Protein AF-A0A3D1F3J8-F1 (afdb_monomer)

Mean predicted aligned error: 3.4 Å

Foldseek 3Di:
DDDPVVVVVVVVVDDLVAADEDELAVLCLVDDVRSQLLVVLVVRQSRHAHYEQWAWAADPVSDIDTAQRPPHDDPLLSNVVSCVVSVPPHYYHYDTDHCPPPVPVSVVSNVVNNVVRDD

Nearest PDB structures (foldseek):
  3lmz-assembly1_A-2  TM=9.275E-01  e=4.286E-06  Parabacteroides dist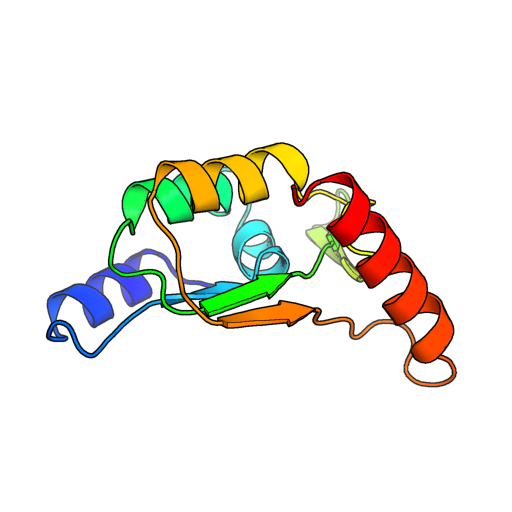asonis ATCC 8503
  3p6l-assembly1_A  TM=9.018E-01  e=7.120E-06  Parabacteroides distasonis ATCC 8503
  2zds-assembly1_E  TM=8.295E-01  e=1.260E-05  Streptomyces coelicolor
  5h6h-assembly2_B  TM=8.013E-01  e=5.664E-04  Thermotoga maritima MSB8
  4q7i-assembly1_A  TM=6.535E-01  e=1.774E-03  Escherichia coli K-12

Sequence (119 aa):
GGSPDVIEHLLALGGPQLGLCIDTAWCMQIGPNQGQPVEWIKKHAGRVYGVHYKDFVFNSDASWKDVIVGTGTLNLPEFVKALDDNGFDGMSVIEYEADVEAPVDSLTKCVQSMRKVGS

Solvent-accessible surface area (backbone atoms only — not comparable to full-atom values): 6771 Å² total; per-residue (Å²): 102,69,54,68,70,60,52,53,51,53,50,73,75,39,59,95,88,52,58,41,67,47,42,40,33,41,30,37,67,59,34,82,92,75,18,41,54,47,57,49,43,66,75,38,50,88,35,53,48,30,36,33,48,31,15,33,41,76,48,97,86,75,48,71,42,68,45,50,37,66,73,39,67,49,60,47,59,60,36,53,50,38,38,59,77,47,67,58,82,52,56,76,42,84,52,85,85,70,48,86,91,61,43,67,65,51,52,51,49,24,54,54,44,50,59,72,61,54,132

Secondary structure (DSSP, 8-state):
---HHHHHHHHHHS-TT--EEEEHHHHHTT-TTT--HHHHHHHTTTTEEEEEE-EEEEPTTS-EEEE-TTSSS--HHHHHHHHHHTT--SEEEE---S-SSSHHHHHHHHHHHHHHH--

Radius of gyration: 14.37 Å; Cα contacts (8 Å, |Δi|>4): 172; chains: 1; bounding box: 36×34×36 Å

pLDDT: mean 93.47, std 7.54, range [48.34, 98.0]

Structure (mmCIF, N/CA/C/O backbone):
data_AF-A0A3D1F3J8-F1
#
_entry.id   AF-A0A3D1F3J8-F1
#
loop_
_atom_site.group_PDB
_atom_site.id
_atom_site.type_symbol
_atom_site.label_atom_id
_atom_site.label_alt_id
_atom_site.label_comp_id
_atom_site.label_asym_id
_atom_site.label_entity_id
_atom_site.label_seq_id
_atom_site.pdbx_PDB_ins_code
_atom_site.Cartn_x
_atom_site.Cartn_y
_atom_site.Cartn_z
_atom_site.occupancy
_atom_site.B_iso_or_equiv
_atom_site.auth_seq_id
_atom_site.auth_comp_id
_atom_site.auth_asym_id
_atom_site.auth_atom_id
_atom_site.pdbx_PDB_model_num
ATOM 1 N N . GLY A 1 1 ? 7.124 -11.189 3.751 1.00 54.91 1 GLY A N 1
ATOM 2 C CA . GLY A 1 1 ? 5.706 -10.823 3.595 1.00 54.91 1 GLY A CA 1
ATOM 3 C C . GLY A 1 1 ? 4.982 -10.853 4.923 1.00 54.91 1 GLY A C 1
ATOM 4 O O . GLY A 1 1 ? 5.438 -11.527 5.842 1.00 54.91 1 GLY A O 1
ATOM 5 N N . GLY A 1 2 ? 3.881 -10.108 5.030 1.00 68.44 2 GLY A N 1
ATOM 6 C CA . GLY A 1 2 ? 3.043 -10.086 6.232 1.00 68.44 2 GLY A CA 1
ATOM 7 C C . GLY A 1 2 ? 2.360 -11.433 6.493 1.00 68.44 2 GLY A C 1
ATOM 8 O O . GLY A 1 2 ? 1.986 -12.138 5.565 1.00 68.44 2 GLY A O 1
ATOM 9 N N . SER A 1 3 ? 2.188 -11.806 7.757 1.00 89.06 3 SER A N 1
ATOM 10 C CA . SER A 1 3 ? 1.345 -12.944 8.134 1.00 89.06 3 SER A CA 1
ATOM 11 C C . SER A 1 3 ? 0.045 -12.393 8.714 1.00 89.06 3 SER A C 1
ATOM 13 O O . SER A 1 3 ? 0.111 -11.773 9.780 1.00 89.06 3 SER A O 1
ATOM 15 N N . PRO A 1 4 ? -1.114 -12.571 8.044 1.00 92.25 4 PRO A N 1
ATOM 16 C CA . PRO A 1 4 ? -2.390 -12.066 8.543 1.00 92.25 4 PRO A CA 1
ATOM 17 C C . PRO A 1 4 ? -2.653 -12.510 9.982 1.00 92.25 4 PRO A C 1
ATOM 19 O O . PRO A 1 4 ? -2.968 -11.679 10.823 1.00 92.25 4 PRO A O 1
ATOM 22 N N . ASP A 1 5 ? -2.408 -13.783 10.297 1.00 94.44 5 ASP A N 1
ATOM 23 C CA . ASP A 1 5 ? -2.657 -14.332 11.633 1.00 94.44 5 ASP A CA 1
ATOM 24 C C . ASP A 1 5 ? -1.786 -13.672 12.711 1.00 94.44 5 ASP A C 1
ATOM 26 O 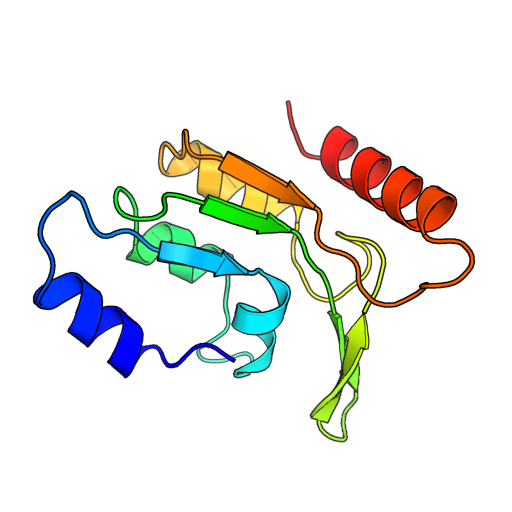O . ASP A 1 5 ? -2.253 -13.406 13.818 1.00 94.44 5 ASP A O 1
ATOM 30 N N . VAL A 1 6 ? -0.525 -13.354 12.391 1.00 95.00 6 VAL A N 1
ATOM 31 C CA . VAL A 1 6 ? 0.370 -12.636 13.314 1.00 95.00 6 VAL A CA 1
ATOM 32 C C . VAL A 1 6 ? -0.092 -11.193 13.501 1.00 95.00 6 VAL A C 1
ATOM 34 O O . VAL A 1 6 ? -0.077 -10.694 14.625 1.00 95.00 6 VAL A O 1
ATOM 37 N N . ILE A 1 7 ? -0.525 -10.528 12.427 1.00 95.12 7 ILE A N 1
ATOM 38 C CA . ILE A 1 7 ? -1.053 -9.160 12.491 1.00 95.12 7 ILE A CA 1
ATOM 39 C C . ILE A 1 7 ? -2.301 -9.119 13.375 1.00 95.12 7 ILE A C 1
ATOM 41 O O . ILE A 1 7 ? -2.353 -8.309 14.300 1.00 95.12 7 ILE A O 1
ATOM 45 N N . GLU A 1 8 ? -3.262 -10.022 13.156 1.00 95.31 8 GLU A N 1
ATOM 46 C CA . GLU A 1 8 ? -4.468 -10.112 13.988 1.00 95.31 8 GLU A CA 1
ATOM 47 C C . GLU A 1 8 ? -4.123 -10.377 15.452 1.00 95.31 8 GLU A C 1
ATOM 49 O O . GLU A 1 8 ? -4.658 -9.727 16.350 1.00 95.31 8 GLU A O 1
ATOM 54 N N . HIS A 1 9 ? -3.195 -11.304 15.705 1.00 96.00 9 HIS A N 1
ATOM 55 C CA . HIS A 1 9 ? -2.775 -11.632 17.060 1.00 96.00 9 HIS A CA 1
ATOM 56 C C . HIS A 1 9 ? -2.174 -10.418 17.781 1.00 96.00 9 HIS A C 1
ATOM 58 O O . HIS A 1 9 ? -2.558 -10.119 18.912 1.00 96.00 9 HIS A O 1
ATOM 64 N N . LEU A 1 10 ? -1.269 -9.686 17.125 1.00 95.56 10 LEU A N 1
ATOM 65 C CA . LEU A 1 10 ? -0.646 -8.496 17.702 1.00 95.56 10 LEU A CA 1
ATOM 66 C C . LEU A 1 10 ? -1.667 -7.376 17.936 1.00 95.56 10 LEU A C 1
ATOM 68 O O . LEU A 1 10 ? -1.681 -6.789 19.017 1.00 95.56 10 LEU A O 1
ATOM 72 N N . LEU A 1 11 ? -2.551 -7.105 16.970 1.00 95.12 11 LEU A N 1
ATOM 73 C CA . LEU A 1 11 ? -3.590 -6.080 17.107 1.00 95.12 11 LEU A CA 1
ATOM 74 C C . LEU A 1 11 ? -4.594 -6.409 18.219 1.00 95.12 11 LEU A C 1
ATOM 76 O O . LEU A 1 11 ? -5.025 -5.495 18.918 1.00 95.12 11 LEU A O 1
ATOM 80 N N . ALA A 1 12 ? -4.924 -7.688 18.422 1.00 95.06 12 ALA A N 1
ATOM 81 C CA . ALA A 1 12 ? -5.799 -8.134 19.505 1.00 95.06 12 ALA A CA 1
ATOM 82 C C . ALA A 1 12 ? -5.150 -8.002 20.895 1.00 95.06 12 ALA A C 1
ATOM 84 O O . ALA A 1 12 ? -5.845 -7.741 21.876 1.00 95.06 12 ALA A O 1
ATOM 85 N N . LEU A 1 13 ? -3.826 -8.171 20.990 1.00 95.38 13 LEU A N 1
ATOM 86 C CA . LEU A 1 13 ? -3.076 -7.977 22.235 1.00 95.38 13 LEU A CA 1
ATOM 87 C C . LEU A 1 13 ? -2.835 -6.494 22.561 1.00 95.38 13 LEU A C 1
ATOM 89 O O . LEU A 1 13 ? -2.684 -6.136 23.730 1.00 95.38 13 LEU A O 1
ATOM 93 N N . GLY A 1 14 ? -2.753 -5.637 21.543 1.00 92.62 14 GLY A N 1
ATOM 94 C CA . GLY A 1 14 ? -2.385 -4.231 21.686 1.00 92.62 14 GLY A CA 1
ATOM 95 C C . GLY A 1 14 ? -3.564 -3.265 21.819 1.00 92.62 14 GLY A C 1
ATOM 96 O O . GLY A 1 14 ? -4.568 -3.347 21.111 1.00 92.62 14 GLY A O 1
ATOM 97 N N . GLY A 1 15 ? -3.397 -2.252 22.671 1.00 94.06 15 GLY A N 1
ATOM 98 C CA . GLY A 1 15 ? -4.327 -1.125 22.775 1.00 94.06 15 GLY A CA 1
ATOM 99 C C . GLY A 1 15 ? -4.310 -0.194 21.550 1.00 94.06 15 GLY A C 1
ATOM 100 O O . GLY A 1 15 ? -3.583 -0.443 20.587 1.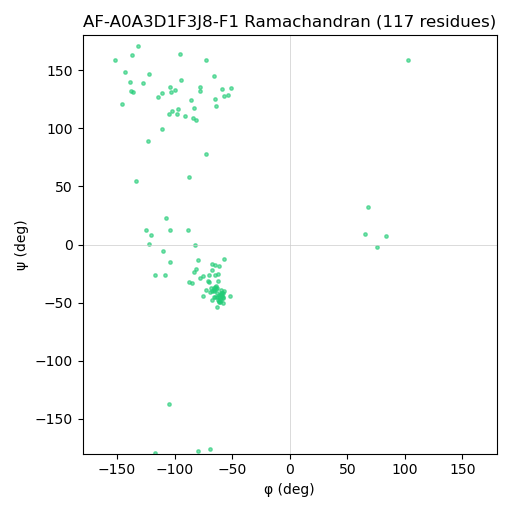00 94.06 15 GLY A O 1
ATOM 101 N N . PRO A 1 16 ? -5.069 0.918 21.581 1.00 93.38 16 PRO A N 1
ATOM 102 C CA . PRO A 1 16 ? -5.151 1.884 20.481 1.00 93.38 16 PRO A CA 1
ATOM 103 C C . PRO A 1 16 ? -3.812 2.499 20.055 1.00 93.38 16 PRO A C 1
ATOM 105 O O . PRO A 1 16 ? -3.741 3.132 19.018 1.00 93.38 16 PRO A O 1
ATOM 108 N N . GLN A 1 17 ? -2.731 2.349 20.816 1.00 94.50 17 GLN A N 1
ATOM 109 C CA . GLN A 1 17 ? -1.409 2.850 20.429 1.00 94.50 17 GLN A CA 1
ATOM 110 C C . GLN A 1 17 ? -0.692 1.933 19.424 1.00 94.50 17 GLN A C 1
ATOM 112 O O . GLN A 1 17 ? 0.300 2.344 18.828 1.00 94.50 17 GLN A O 1
ATOM 117 N N . LEU A 1 18 ? -1.175 0.701 19.227 1.00 95.94 18 LEU A N 1
ATOM 118 C CA . LEU A 1 18 ? -0.591 -0.259 18.294 1.00 95.94 18 LEU A CA 1
ATOM 119 C C . LEU A 1 18 ? -1.359 -0.259 16.968 1.00 95.94 18 LEU A C 1
ATOM 121 O O . LEU A 1 18 ? -2.495 -0.720 16.914 1.00 95.94 18 LEU A O 1
ATOM 125 N N . GLY A 1 19 ? -0.736 0.200 15.890 1.00 95.50 19 GLY A N 1
ATOM 126 C CA . GLY A 1 19 ? -1.327 0.170 14.552 1.00 95.50 19 GLY A CA 1
ATOM 127 C C . GLY A 1 19 ? -0.553 -0.695 13.571 1.00 95.50 19 GLY A C 1
ATOM 128 O O . GLY A 1 19 ? 0.476 -1.288 13.895 1.00 95.50 19 GLY A O 1
ATOM 129 N N . LEU A 1 20 ? -1.063 -0.730 12.348 1.00 96.25 20 LEU A N 1
ATOM 130 C CA . LEU A 1 20 ? -0.467 -1.379 11.198 1.00 96.25 20 LEU A CA 1
ATOM 131 C C . LEU A 1 20 ? 0.177 -0.322 10.295 1.00 96.25 20 LEU A C 1
ATOM 133 O O . LEU A 1 20 ? -0.456 0.678 9.950 1.00 96.25 20 LEU A O 1
ATOM 137 N N . CYS A 1 21 ? 1.426 -0.564 9.899 1.00 97.50 21 CYS A N 1
ATOM 138 C CA . CYS A 1 21 ? 2.010 0.077 8.728 1.00 97.50 21 CYS A CA 1
ATOM 139 C C . CYS A 1 21 ? 1.866 -0.889 7.553 1.00 97.50 21 CYS A C 1
ATOM 141 O O . CYS A 1 21 ? 2.404 -1.998 7.607 1.00 97.50 21 CYS A O 1
ATOM 143 N N . ILE A 1 22 ? 1.104 -0.508 6.530 1.00 97.56 22 ILE A N 1
ATOM 144 C CA . ILE A 1 22 ? 0.909 -1.360 5.355 1.00 97.56 22 ILE A CA 1
ATOM 145 C C . ILE A 1 22 ? 1.972 -1.016 4.325 1.00 97.56 22 ILE A C 1
ATOM 147 O O . ILE A 1 22 ? 1.920 0.037 3.695 1.00 97.56 22 ILE A O 1
ATOM 151 N N . ASP A 1 23 ? 2.900 -1.943 4.118 1.00 97.75 23 ASP A N 1
ATOM 152 C CA . ASP A 1 23 ? 3.695 -1.973 2.899 1.00 97.75 23 ASP A CA 1
ATOM 153 C C . ASP A 1 23 ? 2.903 -2.685 1.802 1.00 97.75 23 ASP A C 1
ATOM 155 O O . ASP A 1 23 ? 2.546 -3.863 1.911 1.00 97.75 23 ASP A O 1
ATOM 159 N N . THR A 1 24 ? 2.602 -1.935 0.749 1.00 97.69 24 THR A N 1
ATOM 160 C CA . THR A 1 24 ? 1.748 -2.379 -0.355 1.00 97.69 24 THR A CA 1
ATOM 161 C C . THR A 1 24 ? 2.349 -3.549 -1.138 1.00 97.69 24 THR A C 1
ATOM 163 O O . THR A 1 24 ? 1.623 -4.489 -1.470 1.00 97.69 24 THR A O 1
ATOM 166 N N . ALA A 1 25 ? 3.662 -3.569 -1.363 1.00 97.06 25 ALA A N 1
ATOM 167 C CA . ALA A 1 25 ? 4.327 -4.643 -2.091 1.00 97.06 25 ALA A CA 1
ATOM 168 C C . ALA A 1 25 ? 4.466 -5.911 -1.240 1.00 97.06 25 ALA A C 1
ATOM 170 O O . ALA A 1 25 ? 4.148 -7.008 -1.707 1.00 97.06 25 ALA A O 1
ATOM 171 N N . TRP A 1 26 ? 4.862 -5.781 0.031 1.00 96.81 26 TRP A N 1
ATOM 172 C CA . TRP A 1 26 ? 4.969 -6.930 0.940 1.00 96.81 26 TRP A CA 1
ATOM 173 C C . TRP A 1 26 ? 3.616 -7.512 1.342 1.00 96.81 26 TRP A C 1
ATOM 175 O O . TRP A 1 26 ? 3.544 -8.705 1.655 1.00 96.81 26 TRP A O 1
ATOM 185 N N . CYS A 1 27 ? 2.558 -6.698 1.324 1.00 97.06 27 CYS A N 1
ATOM 186 C CA . CYS A 1 27 ? 1.186 -7.179 1.394 1.00 97.06 27 CYS A CA 1
ATOM 187 C C . CYS A 1 27 ? 0.877 -8.044 0.167 1.00 97.06 27 CYS A C 1
ATOM 189 O O . CYS A 1 27 ? 0.535 -9.203 0.339 1.00 97.06 27 CYS A O 1
ATOM 191 N N . MET A 1 28 ? 1.093 -7.568 -1.063 1.00 96.69 28 MET A N 1
ATOM 192 C CA . MET A 1 28 ? 0.831 -8.375 -2.270 1.00 96.69 28 MET A CA 1
ATOM 193 C C . MET A 1 28 ? 1.689 -9.647 -2.367 1.00 96.69 28 MET A C 1
ATOM 195 O O . MET A 1 28 ? 1.229 -10.673 -2.870 1.00 96.69 28 MET A O 1
ATOM 199 N N . GLN A 1 29 ? 2.915 -9.616 -1.837 1.00 96.00 29 GLN A N 1
ATOM 200 C CA . GLN A 1 29 ? 3.879 -10.722 -1.901 1.00 96.00 29 GLN A CA 1
ATOM 201 C C . GLN A 1 29 ? 3.401 -12.011 -1.213 1.00 96.00 29 GLN A C 1
ATOM 203 O O . GLN A 1 29 ? 3.930 -13.083 -1.503 1.00 96.00 29 GLN A O 1
ATOM 208 N N . ILE A 1 30 ? 2.400 -11.944 -0.329 1.00 94.56 30 ILE A N 1
ATOM 209 C CA . ILE A 1 30 ? 1.858 -13.134 0.355 1.00 94.56 30 ILE A CA 1
ATOM 210 C C . ILE A 1 30 ? 0.841 -13.891 -0.519 1.00 94.56 30 ILE A C 1
ATOM 212 O O . ILE A 1 30 ? 0.310 -14.922 -0.110 1.00 94.56 30 ILE A O 1
ATOM 216 N N . GLY A 1 31 ? 0.582 -13.390 -1.730 1.00 93.81 31 GLY A N 1
ATOM 217 C CA . GLY A 1 31 ? -0.263 -14.014 -2.738 1.00 93.81 31 GLY A CA 1
ATOM 218 C C . GLY A 1 31 ? -1.656 -13.385 -2.837 1.00 93.81 31 GLY A C 1
ATOM 219 O O . GLY A 1 31 ? -2.147 -12.778 -1.887 1.00 93.81 31 GLY A O 1
ATOM 220 N N . PRO A 1 32 ? -2.347 -13.566 -3.975 1.00 92.19 32 PRO A N 1
ATOM 221 C CA . PRO A 1 32 ? -3.540 -12.792 -4.334 1.00 92.19 32 PRO A CA 1
ATOM 222 C C . PRO A 1 32 ? -4.757 -13.056 -3.438 1.00 92.19 32 PRO A C 1
ATOM 224 O O . PRO A 1 32 ? -5.651 -12.222 -3.353 1.00 92.19 32 PRO A O 1
ATOM 227 N N . ASN A 1 33 ? -4.803 -14.199 -2.749 1.00 93.06 33 ASN A N 1
ATOM 228 C CA . ASN A 1 33 ? -5.942 -14.549 -1.898 1.00 93.06 33 ASN A CA 1
ATOM 229 C C . ASN A 1 33 ? -5.983 -13.712 -0.615 1.00 93.06 33 ASN A C 1
ATOM 231 O O . ASN A 1 33 ? -7.058 -13.326 -0.168 1.00 93.06 33 ASN A O 1
ATOM 235 N N . GLN A 1 34 ? -4.819 -13.441 -0.019 1.00 94.50 34 GLN A N 1
ATOM 236 C CA . GLN A 1 34 ? -4.714 -12.761 1.275 1.00 94.50 34 GLN A CA 1
ATOM 237 C C . GLN A 1 34 ? -3.989 -11.418 1.181 1.00 94.50 34 GLN A C 1
ATOM 239 O O . GLN A 1 34 ? -4.239 -10.543 2.000 1.00 94.50 34 GLN A O 1
ATOM 244 N N . GLY A 1 35 ? -3.115 -11.237 0.195 1.00 95.38 35 GLY A N 1
ATOM 245 C CA . GLY A 1 35 ? -2.290 -10.055 -0.024 1.00 95.38 35 GLY A CA 1
ATOM 246 C C . GLY A 1 35 ? -2.982 -8.988 -0.856 1.00 95.38 35 GLY A C 1
ATOM 247 O O . GLY A 1 35 ? -2.507 -8.639 -1.931 1.00 95.38 35 GLY A O 1
ATOM 248 N N . GLN A 1 36 ? -4.134 -8.504 -0.396 1.00 97.06 36 GLN A N 1
ATOM 249 C CA . GLN A 1 36 ? -4.912 -7.479 -1.093 1.00 97.06 36 GLN A CA 1
ATOM 250 C C . GLN A 1 36 ? -4.870 -6.173 -0.287 1.00 97.06 36 GLN A C 1
ATOM 252 O O . GLN A 1 36 ? -5.637 -6.039 0.669 1.00 97.06 36 GLN A O 1
ATOM 257 N N . PRO A 1 37 ? -4.008 -5.197 -0.647 1.00 97.31 37 PRO A N 1
ATOM 258 C CA . PRO A 1 37 ? -3.814 -3.987 0.154 1.00 97.31 37 PRO A CA 1
ATOM 259 C C . PRO A 1 37 ? -5.106 -3.198 0.393 1.00 97.31 37 PRO A C 1
ATOM 261 O O . PRO A 1 37 ? -5.346 -2.737 1.504 1.00 97.31 37 PRO A O 1
ATOM 264 N N . VAL A 1 38 ? -5.971 -3.097 -0.621 1.00 97.94 38 VAL A N 1
ATOM 265 C CA . VAL A 1 38 ? -7.285 -2.433 -0.528 1.00 97.94 38 VAL A CA 1
ATOM 26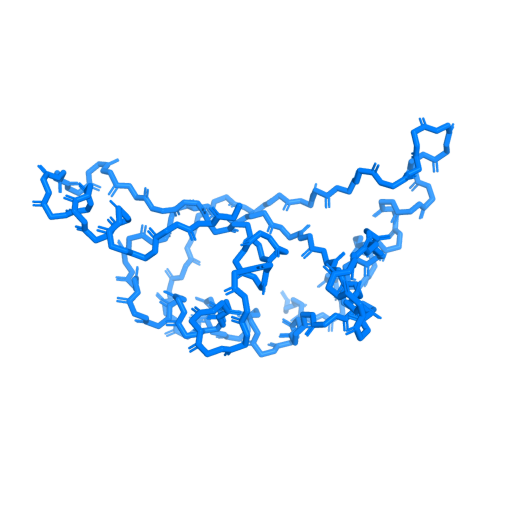6 C C . VAL A 1 38 ? -8.157 -3.072 0.557 1.00 97.94 38 VAL A C 1
ATOM 268 O O . VAL A 1 38 ? -8.755 -2.373 1.374 1.00 97.94 38 VAL A O 1
ATOM 271 N N . GLU A 1 39 ? -8.202 -4.402 0.603 1.00 97.81 39 GLU A N 1
ATOM 272 C CA . GLU A 1 39 ? -8.989 -5.129 1.600 1.00 97.81 39 GLU A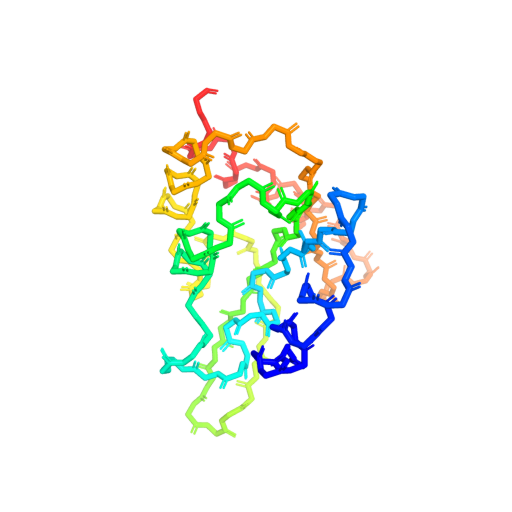 CA 1
ATOM 273 C C . GLU A 1 39 ? -8.378 -5.016 2.998 1.00 97.81 39 GLU A C 1
ATOM 275 O O . GLU A 1 39 ? -9.110 -4.960 3.982 1.00 97.81 39 GLU A O 1
ATOM 280 N N . TRP A 1 40 ? -7.052 -4.901 3.104 1.00 97.38 40 TRP A N 1
ATOM 281 C CA . TRP A 1 40 ? -6.385 -4.656 4.384 1.00 97.38 40 TRP A CA 1
ATOM 282 C C . TRP A 1 40 ? -6.735 -3.282 4.955 1.00 97.38 40 TRP A C 1
ATOM 284 O O . TRP A 1 40 ? -6.988 -3.187 6.154 1.00 97.38 40 TRP A O 1
ATOM 294 N N . ILE A 1 41 ? -6.826 -2.242 4.118 1.00 97.94 41 ILE A N 1
ATOM 295 C CA . ILE A 1 41 ? -7.303 -0.921 4.556 1.00 97.94 41 ILE A CA 1
ATOM 296 C C . ILE A 1 41 ? -8.706 -1.012 5.139 1.00 97.94 41 ILE A C 1
ATOM 298 O O . ILE A 1 41 ? -8.934 -0.556 6.257 1.00 97.94 41 ILE A O 1
ATOM 302 N N . LYS A 1 42 ? -9.630 -1.651 4.417 1.00 97.56 42 LYS A N 1
ATOM 303 C CA . LYS A 1 42 ? -11.021 -1.801 4.863 1.00 97.56 42 LYS A CA 1
ATOM 304 C C . LYS A 1 42 ? -11.112 -2.619 6.154 1.00 97.56 42 LYS A C 1
ATOM 306 O O . LYS A 1 42 ? -11.814 -2.237 7.085 1.00 97.56 42 LYS A O 1
ATOM 311 N N . LYS A 1 43 ? -10.387 -3.739 6.226 1.00 96.94 43 LYS A N 1
ATOM 312 C CA . LYS A 1 43 ? -10.402 -4.652 7.377 1.00 96.94 43 LYS A CA 1
ATOM 313 C C . LYS A 1 43 ? -9.829 -4.011 8.641 1.00 96.94 43 LYS A C 1
ATOM 315 O O . LYS A 1 43 ? -10.331 -4.263 9.733 1.00 96.94 43 LYS A O 1
ATOM 320 N N . HIS A 1 44 ? -8.785 -3.199 8.495 1.00 96.62 44 HIS A N 1
ATOM 321 C CA . HIS A 1 44 ? -8.054 -2.589 9.604 1.00 96.62 44 HIS A CA 1
ATOM 322 C C . HIS A 1 44 ? -8.327 -1.087 9.749 1.00 96.62 44 HIS A C 1
ATOM 324 O O . HIS A 1 44 ? -7.510 -0.370 10.334 1.00 96.62 44 HIS A O 1
ATOM 330 N N . ALA A 1 45 ? -9.460 -0.600 9.234 1.00 96.31 45 ALA A N 1
ATOM 331 C CA . ALA A 1 45 ? -9.854 0.802 9.328 1.00 96.31 45 ALA A CA 1
ATOM 332 C C . ALA A 1 45 ? -9.771 1.311 10.781 1.00 96.31 45 ALA A C 1
ATOM 334 O O . ALA A 1 45 ? -10.160 0.627 11.729 1.00 96.31 45 ALA A O 1
ATOM 335 N N . GLY A 1 46 ? -9.193 2.501 10.966 1.00 95.25 46 GLY A N 1
ATOM 336 C CA . GLY A 1 46 ? -8.905 3.070 12.289 1.00 95.25 46 GLY A CA 1
ATOM 337 C C . GLY A 1 46 ? -7.694 2.471 13.023 1.00 95.25 46 GLY A C 1
ATOM 338 O O . GLY A 1 46 ? -7.359 2.936 14.109 1.00 95.25 46 GLY A O 1
ATOM 339 N N . ARG A 1 47 ? -7.015 1.461 12.458 1.00 96.88 47 ARG A N 1
ATOM 340 C CA . ARG A 1 47 ? -5.751 0.898 12.976 1.00 96.88 47 ARG A CA 1
ATOM 341 C C . ARG A 1 47 ? -4.605 0.947 11.967 1.00 96.88 47 ARG A C 1
ATOM 343 O O . ARG A 1 47 ? -3.509 0.515 12.306 1.00 96.88 47 ARG A O 1
ATOM 350 N N . VAL A 1 48 ? -4.809 1.476 10.762 1.00 97.69 48 VAL A N 1
ATOM 351 C CA . VAL A 1 48 ? -3.725 1.739 9.800 1.00 97.69 48 VAL A CA 1
ATOM 352 C C . VAL A 1 48 ? -3.096 3.092 10.126 1.00 97.69 48 VAL A C 1
ATOM 354 O O . VAL A 1 48 ? -3.732 4.122 9.935 1.00 97.69 48 VAL A O 1
ATOM 357 N N . TYR A 1 49 ? -1.867 3.099 10.646 1.00 97.50 49 TYR A N 1
ATOM 358 C CA . TYR A 1 49 ? -1.174 4.327 11.092 1.00 97.50 49 TYR A CA 1
ATOM 359 C C . TYR A 1 49 ? -0.093 4.792 10.124 1.00 97.50 49 TYR A C 1
ATOM 361 O O . TYR A 1 49 ? 0.364 5.933 10.197 1.00 97.50 49 TYR A O 1
ATOM 369 N N . GLY A 1 50 ? 0.309 3.918 9.206 1.00 97.88 50 GLY A N 1
ATOM 370 C CA . GLY A 1 50 ? 1.277 4.252 8.181 1.00 97.88 50 GLY A CA 1
ATOM 371 C C . GLY A 1 50 ? 1.081 3.435 6.919 1.00 97.88 50 GLY A C 1
ATOM 372 O O . GLY A 1 50 ? 0.477 2.359 6.932 1.00 97.88 50 GLY A O 1
ATOM 373 N N . VAL A 1 51 ? 1.615 3.963 5.828 1.00 98.00 51 VAL A N 1
ATOM 374 C CA . VAL A 1 51 ? 1.645 3.293 4.533 1.00 98.00 51 VAL A CA 1
ATOM 375 C C . VAL A 1 51 ? 3.023 3.466 3.920 1.00 98.00 51 VAL A C 1
ATOM 377 O O . VAL A 1 51 ? 3.532 4.585 3.827 1.00 98.00 51 VAL A O 1
ATOM 380 N N . HIS A 1 52 ? 3.593 2.361 3.452 1.00 98.00 52 HIS A N 1
ATOM 381 C CA . HIS A 1 52 ? 4.705 2.370 2.514 1.00 98.00 52 HIS A CA 1
ATOM 382 C C . HIS A 1 52 ? 4.165 2.048 1.114 1.00 98.00 52 HIS A C 1
ATOM 384 O O . HIS A 1 52 ? 3.640 0.961 0.838 1.00 98.00 52 HIS A O 1
ATOM 390 N N . TYR A 1 53 ? 4.265 3.033 0.227 1.00 97.56 53 TYR A N 1
ATOM 391 C CA . TYR A 1 53 ? 3.962 2.899 -1.188 1.00 97.56 53 TYR A CA 1
ATOM 392 C C . TYR A 1 53 ? 5.160 2.283 -1.894 1.00 97.56 53 TYR A C 1
ATOM 394 O O . TYR A 1 53 ? 6.175 2.949 -2.105 1.00 97.56 53 TYR A O 1
ATOM 402 N N . LYS A 1 54 ? 5.002 1.018 -2.265 1.00 97.19 54 LYS A N 1
ATOM 403 C CA . LYS A 1 54 ? 5.970 0.191 -2.970 1.00 97.19 54 LYS A CA 1
ATOM 404 C C . LYS A 1 54 ? 5.205 -0.693 -3.940 1.00 97.19 54 LYS A C 1
ATOM 406 O O . LYS A 1 54 ? 4.063 -1.065 -3.682 1.00 97.19 54 LYS A O 1
ATOM 411 N N . ASP A 1 55 ? 5.801 -1.027 -5.073 1.00 97.81 55 ASP A N 1
ATOM 412 C CA . ASP A 1 55 ? 5.091 -1.782 -6.098 1.00 97.81 55 ASP A CA 1
ATOM 413 C C . ASP A 1 55 ? 5.983 -2.849 -6.718 1.00 97.81 55 ASP A C 1
ATOM 415 O O . ASP A 1 55 ? 7.170 -2.625 -6.965 1.00 97.81 55 ASP A O 1
ATOM 419 N N . PHE A 1 56 ? 5.383 -4.012 -6.961 1.00 97.31 56 PHE A N 1
ATOM 420 C CA . PHE A 1 56 ? 6.026 -5.179 -7.545 1.00 97.31 56 PHE A CA 1
ATOM 421 C C . PHE A 1 56 ? 5.308 -5.602 -8.819 1.00 97.31 56 PHE A C 1
ATOM 423 O O . PHE A 1 56 ? 4.082 -5.547 -8.919 1.00 97.31 56 PHE A O 1
ATOM 430 N N . VAL A 1 57 ? 6.077 -6.127 -9.768 1.00 97.06 57 VAL A N 1
ATOM 431 C CA . VAL A 1 57 ? 5.566 -7.063 -10.775 1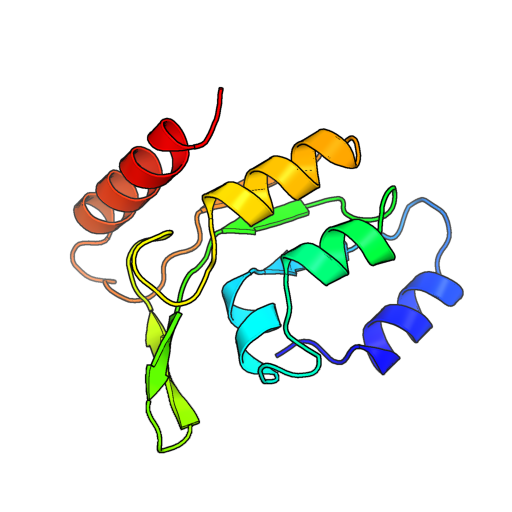.00 97.06 57 VA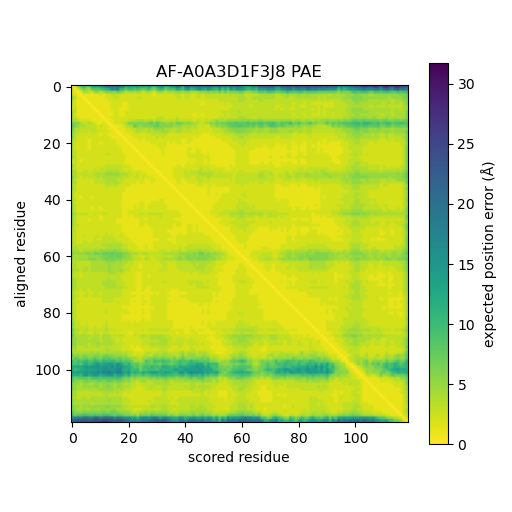L A CA 1
ATOM 432 C C . VAL A 1 57 ? 5.947 -8.472 -10.338 1.00 97.06 57 VAL A C 1
ATOM 434 O O . VAL A 1 57 ? 7.101 -8.704 -9.976 1.00 97.06 57 VAL A O 1
ATOM 437 N N . PHE A 1 58 ? 4.991 -9.399 -10.380 1.00 96.12 58 PHE A N 1
ATOM 438 C CA . PHE A 1 58 ? 5.197 -10.812 -10.058 1.00 96.12 58 PHE A CA 1
ATOM 439 C C . PHE A 1 58 ? 5.255 -11.655 -11.334 1.00 96.12 58 PHE A C 1
ATOM 441 O O . PHE A 1 58 ? 4.429 -11.492 -12.233 1.00 96.12 58 PHE A O 1
ATOM 448 N N . ASN A 1 59 ? 6.211 -12.577 -11.400 1.00 94.94 59 ASN A N 1
ATOM 449 C CA . ASN A 1 59 ? 6.346 -13.538 -12.490 1.00 94.94 59 ASN A CA 1
ATOM 450 C C . ASN A 1 59 ? 5.670 -14.870 -12.131 1.00 94.94 59 ASN A C 1
ATOM 452 O O . ASN A 1 59 ? 5.398 -15.171 -10.968 1.00 94.94 59 ASN A O 1
ATOM 456 N N . SER A 1 60 ? 5.431 -15.716 -13.136 1.00 92.81 60 SER A N 1
ATOM 457 C CA . SER A 1 60 ? 4.787 -17.024 -12.948 1.00 92.81 60 SER A CA 1
ATOM 458 C C . SER A 1 60 ? 5.602 -18.014 -12.108 1.00 92.81 60 SER A C 1
ATOM 460 O O . SER A 1 60 ? 5.052 -18.999 -11.628 1.00 92.81 60 SER A O 1
ATOM 462 N N . ASP A 1 61 ? 6.904 -17.776 -11.941 1.00 94.06 61 ASP A N 1
ATOM 463 C CA . ASP A 1 61 ? 7.811 -18.570 -11.103 1.00 94.06 61 ASP A CA 1
ATOM 464 C C . ASP A 1 61 ? 7.869 -18.084 -9.642 1.00 94.06 61 ASP A C 1
ATOM 466 O O . ASP A 1 61 ? 8.747 -18.497 -8.887 1.00 94.06 61 ASP A O 1
ATOM 470 N N . ALA A 1 62 ? 6.936 -17.212 -9.248 1.00 87.69 62 ALA A N 1
ATOM 471 C CA . ALA A 1 62 ? 6.860 -16.562 -7.941 1.00 87.69 62 ALA A CA 1
ATOM 472 C C . ALA A 1 62 ? 8.019 -15.601 -7.615 1.00 87.69 62 ALA A C 1
ATOM 474 O O . ALA A 1 62 ? 8.093 -15.104 -6.490 1.00 87.69 62 ALA A O 1
ATOM 475 N N . SER A 1 63 ? 8.891 -15.282 -8.578 1.00 94.81 63 SER A N 1
ATOM 476 C CA . SER A 1 63 ? 9.814 -14.154 -8.440 1.00 94.81 63 SER A CA 1
ATOM 477 C C . SER A 1 63 ? 9.078 -12.819 -8.578 1.00 94.81 63 SER A C 1
ATOM 479 O O . SER A 1 63 ? 7.990 -12.734 -9.157 1.00 94.81 63 SER A O 1
ATOM 481 N N . TRP A 1 64 ? 9.676 -11.755 -8.048 1.00 95.81 64 TRP A N 1
ATOM 482 C CA . TRP A 1 64 ? 9.152 -10.398 -8.157 1.00 95.81 64 TRP A CA 1
ATOM 483 C C . TRP A 1 64 ? 10.261 -9.399 -8.460 1.00 95.81 64 TRP A C 1
ATOM 485 O O . TRP A 1 64 ? 11.448 -9.683 -8.285 1.00 95.81 64 TRP A O 1
ATOM 495 N N . LYS A 1 65 ? 9.854 -8.217 -8.918 1.00 95.69 65 LYS A N 1
ATOM 496 C CA . LYS A 1 65 ? 10.745 -7.087 -9.166 1.00 95.69 65 LYS A CA 1
ATOM 497 C C . LYS A 1 65 ? 10.116 -5.790 -8.672 1.00 95.69 65 LYS A C 1
ATOM 499 O O . LYS A 1 65 ? 8.978 -5.497 -9.038 1.00 95.69 65 LYS A O 1
ATOM 504 N N . ASP A 1 66 ? 10.891 -5.003 -7.931 1.00 95.06 66 ASP A N 1
ATOM 505 C CA . ASP A 1 66 ? 10.610 -3.604 -7.611 1.00 95.06 66 ASP A CA 1
ATOM 506 C C . ASP A 1 66 ? 10.429 -2.764 -8.876 1.00 95.06 66 ASP A C 1
ATOM 508 O O . ASP A 1 66 ? 11.269 -2.755 -9.786 1.00 95.06 66 ASP A O 1
ATOM 512 N N . VAL A 1 67 ? 9.319 -2.038 -8.929 1.00 95.75 67 VAL A N 1
ATOM 513 C CA . VAL A 1 67 ? 9.001 -1.120 -10.020 1.00 95.75 67 VAL A CA 1
ATOM 514 C C . VAL A 1 67 ? 8.551 0.228 -9.476 1.00 95.75 67 VAL A C 1
ATOM 516 O O . VAL A 1 67 ? 8.343 0.419 -8.280 1.00 95.75 67 VAL A O 1
ATOM 519 N N . ILE A 1 68 ? 8.423 1.197 -10.379 1.00 96.19 68 ILE A N 1
ATOM 520 C CA . ILE A 1 68 ? 7.854 2.498 -10.046 1.00 96.19 68 ILE A CA 1
ATOM 521 C C . ILE A 1 68 ? 6.436 2.295 -9.510 1.00 96.19 68 ILE A C 1
ATOM 523 O O . ILE A 1 68 ? 5.637 1.584 -10.125 1.00 96.19 68 ILE A O 1
ATOM 527 N N . VAL A 1 69 ? 6.111 2.964 -8.405 1.00 97.00 69 VAL A N 1
ATOM 528 C CA . VAL A 1 69 ? 4.786 2.883 -7.783 1.00 97.00 69 VAL A CA 1
ATOM 529 C C . VAL A 1 69 ? 3.688 3.212 -8.800 1.00 97.00 69 VAL A C 1
ATOM 531 O O . VAL A 1 69 ? 3.746 4.241 -9.481 1.00 97.00 69 VAL A O 1
ATOM 534 N N . GLY A 1 70 ? 2.691 2.330 -8.905 1.00 96.12 70 GLY A N 1
ATOM 535 C CA . GLY A 1 70 ? 1.554 2.464 -9.817 1.00 96.12 70 GLY A CA 1
ATOM 536 C C . GLY A 1 70 ? 1.821 1.968 -11.240 1.00 96.12 70 GLY A C 1
ATOM 537 O O . GLY A 1 70 ? 0.995 2.195 -12.122 1.00 96.12 70 GLY A O 1
ATOM 538 N N . THR A 1 71 ? 2.968 1.329 -11.488 1.00 96.62 71 THR A N 1
ATOM 539 C CA . THR A 1 71 ? 3.279 0.677 -12.776 1.00 96.62 71 THR A CA 1
ATOM 540 C C . THR A 1 71 ? 3.300 -0.848 -12.688 1.00 96.62 71 THR A C 1
ATOM 542 O O . THR A 1 71 ? 3.463 -1.509 -13.713 1.00 96.62 71 THR A O 1
ATOM 545 N N . GLY A 1 72 ? 3.160 -1.396 -11.480 1.00 96.56 72 GLY A N 1
ATOM 546 C CA . GLY A 1 72 ? 3.164 -2.822 -11.204 1.00 96.56 72 GLY A CA 1
ATOM 547 C C . GLY A 1 72 ? 1.773 -3.367 -10.907 1.00 96.56 72 GLY A C 1
ATOM 548 O O . GLY A 1 72 ? 0.800 -3.075 -11.600 1.00 96.56 72 GLY A O 1
ATOM 549 N N . THR A 1 73 ? 1.712 -4.223 -9.893 1.00 97.19 73 THR A N 1
ATOM 550 C CA . THR A 1 73 ? 0.512 -4.977 -9.509 1.00 97.19 73 THR A CA 1
ATOM 551 C C . THR A 1 73 ? -0.425 -4.152 -8.629 1.00 97.19 73 THR A C 1
ATOM 553 O O . THR A 1 73 ? -1.624 -4.428 -8.583 1.00 97.19 73 THR A O 1
ATOM 556 N N . LEU A 1 74 ? 0.092 -3.133 -7.933 1.00 97.75 74 LEU A N 1
ATOM 557 C CA . LEU A 1 74 ? -0.715 -2.296 -7.055 1.00 97.75 74 LEU A CA 1
ATOM 558 C C . LEU A 1 74 ? -1.766 -1.522 -7.863 1.00 97.75 74 LEU A C 1
ATOM 560 O O . LEU A 1 74 ? -1.430 -0.649 -8.665 1.00 97.75 74 LEU A O 1
ATOM 564 N N . ASN A 1 7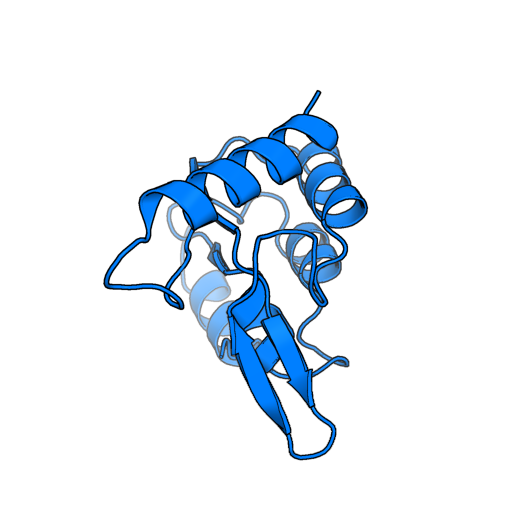5 ? -3.050 -1.757 -7.573 1.00 97.06 75 ASN A N 1
ATOM 565 C CA . ASN A 1 75 ? -4.121 -0.872 -8.030 1.00 97.06 75 ASN A CA 1
ATOM 566 C C . ASN A 1 75 ? -4.093 0.436 -7.225 1.00 97.06 75 ASN A C 1
ATOM 568 O O . ASN A 1 75 ? -4.859 0.637 -6.282 1.00 97.06 75 ASN A O 1
ATOM 572 N N . LEU A 1 76 ? -3.153 1.310 -7.580 1.00 97.38 76 LEU A N 1
ATOM 573 C CA . LEU A 1 76 ? -2.852 2.520 -6.830 1.00 97.38 76 LEU A CA 1
ATOM 574 C C . LEU A 1 76 ? -4.067 3.464 -6.676 1.00 97.38 76 LEU A C 1
ATOM 576 O O . LEU A 1 76 ? -4.302 3.901 -5.550 1.00 97.38 76 LEU A O 1
ATOM 580 N N . PRO A 1 77 ? -4.870 3.760 -7.724 1.00 97.38 77 PRO A N 1
ATOM 581 C CA . PRO A 1 77 ? -6.063 4.594 -7.566 1.00 97.38 77 PRO A CA 1
ATOM 582 C C . PRO A 1 77 ? -7.081 4.020 -6.573 1.00 97.38 77 PRO A C 1
ATOM 584 O O . PRO A 1 77 ? -7.616 4.753 -5.746 1.00 97.38 77 PRO A O 1
ATOM 587 N N . GLU A 1 78 ? -7.345 2.711 -6.633 1.00 97.94 78 GLU A N 1
ATOM 588 C CA . GLU A 1 78 ? -8.294 2.064 -5.720 1.00 97.94 78 GLU A CA 1
ATOM 589 C C . GLU A 1 78 ? -7.765 2.034 -4.283 1.00 97.94 78 GLU A C 1
ATOM 591 O O . GLU A 1 78 ? -8.524 2.243 -3.340 1.00 97.94 78 GLU A O 1
ATOM 596 N N . PHE A 1 79 ? -6.460 1.827 -4.109 1.00 97.88 79 PHE A N 1
ATOM 597 C CA . PHE A 1 79 ? -5.823 1.840 -2.798 1.00 97.88 79 PHE A CA 1
ATOM 598 C C . PHE A 1 79 ? -5.857 3.227 -2.143 1.00 97.88 79 PHE A C 1
ATOM 600 O O . PHE A 1 79 ? -6.236 3.330 -0.978 1.00 97.88 79 PHE A O 1
ATOM 607 N N . VAL A 1 80 ? -5.547 4.291 -2.893 1.00 97.50 80 VAL A N 1
ATOM 608 C CA . VAL A 1 80 ? -5.670 5.677 -2.405 1.00 97.50 80 VAL A CA 1
ATOM 609 C C . VAL A 1 80 ? -7.121 5.999 -2.058 1.00 97.50 80 VAL A C 1
ATOM 611 O O . VAL A 1 80 ? -7.395 6.467 -0.958 1.00 97.50 80 VAL A O 1
ATOM 614 N N . LYS A 1 81 ? -8.073 5.631 -2.925 1.00 97.44 81 LYS A N 1
ATOM 615 C CA . LYS A 1 81 ? -9.498 5.794 -2.622 1.00 97.44 81 LYS A CA 1
ATOM 616 C C . LYS A 1 81 ? -9.912 5.061 -1.339 1.00 97.44 81 LYS A C 1
ATOM 618 O O . LYS A 1 81 ? -10.691 5.595 -0.557 1.00 97.44 81 LYS A O 1
ATOM 623 N N . ALA A 1 82 ? -9.418 3.844 -1.118 1.00 97.69 82 ALA A N 1
ATOM 624 C CA . ALA A 1 82 ? -9.732 3.084 0.087 1.00 97.69 82 ALA A CA 1
ATOM 625 C C . ALA A 1 82 ? -9.178 3.753 1.353 1.00 97.69 82 ALA A C 1
ATOM 627 O O . ALA A 1 82 ? -9.850 3.716 2.382 1.00 97.69 82 ALA A O 1
ATOM 628 N N . LEU A 1 83 ? -7.990 4.365 1.290 1.00 97.50 83 LEU A N 1
ATOM 629 C CA . LEU A 1 83 ? -7.433 5.151 2.396 1.00 97.50 83 LEU A CA 1
ATOM 630 C C . LEU A 1 83 ? -8.343 6.335 2.744 1.00 97.50 83 LEU A C 1
ATOM 632 O O . LEU A 1 83 ? -8.718 6.481 3.909 1.00 97.50 83 LEU A O 1
ATOM 636 N N . ASP A 1 84 ? -8.754 7.107 1.736 1.00 96.31 84 ASP A N 1
ATOM 637 C CA . ASP A 1 84 ? -9.637 8.266 1.911 1.00 96.31 84 ASP A CA 1
ATOM 638 C C . ASP A 1 84 ? -11.002 7.855 2.483 1.00 96.31 84 ASP A C 1
ATOM 640 O O . ASP A 1 84 ? -11.461 8.406 3.485 1.00 96.31 84 ASP A O 1
ATOM 644 N N . ASP A 1 85 ? -11.632 6.831 1.894 1.00 97.69 85 ASP A N 1
ATOM 645 C CA . ASP A 1 85 ? -12.950 6.333 2.308 1.00 97.69 85 ASP A CA 1
ATOM 646 C C . ASP A 1 85 ? -12.954 5.797 3.754 1.00 97.69 85 ASP A C 1
ATOM 648 O O . ASP A 1 85 ? -14.003 5.778 4.401 1.00 97.69 85 ASP A O 1
ATOM 652 N N . ASN A 1 86 ? -11.800 5.350 4.266 1.00 97.75 86 ASN A N 1
ATOM 653 C CA . ASN A 1 86 ? -11.648 4.809 5.621 1.00 97.75 86 ASN A CA 1
ATOM 654 C C . ASN A 1 86 ? -10.966 5.789 6.593 1.00 97.75 86 ASN A C 1
ATOM 656 O O . ASN A 1 86 ? -10.597 5.391 7.700 1.00 97.75 86 ASN A O 1
ATOM 660 N N . GLY A 1 87 ? -10.832 7.063 6.206 1.00 96.62 87 GLY A N 1
ATOM 661 C CA . GLY A 1 87 ? -10.392 8.144 7.088 1.00 96.62 87 GLY A CA 1
ATOM 662 C C . GLY A 1 87 ? -8.935 8.041 7.531 1.00 96.62 87 GLY A C 1
ATOM 663 O O . GLY A 1 87 ? -8.618 8.417 8.657 1.00 96.62 87 GLY A O 1
ATOM 664 N N . PHE A 1 88 ? -8.057 7.500 6.686 1.00 96.75 88 PHE A N 1
ATOM 665 C CA . PHE A 1 88 ? -6.629 7.460 6.978 1.00 96.75 88 PHE A CA 1
ATOM 666 C C . PHE A 1 88 ? -6.034 8.876 7.037 1.00 96.75 88 PHE A C 1
ATOM 668 O O . PHE A 1 88 ? -6.121 9.635 6.076 1.00 96.75 88 PHE A O 1
ATOM 675 N N . ASP A 1 89 ? -5.377 9.207 8.148 1.00 95.25 89 ASP A N 1
ATOM 676 C CA . ASP A 1 89 ? -4.677 10.480 8.380 1.00 95.25 89 ASP A CA 1
ATOM 677 C C . ASP A 1 89 ? -3.198 10.283 8.779 1.00 95.25 89 ASP A C 1
ATOM 679 O O . ASP A 1 89 ? -2.521 11.213 9.224 1.00 95.25 89 ASP A O 1
ATOM 683 N N . GLY A 1 90 ? -2.692 9.056 8.619 1.00 94.81 90 GLY A N 1
ATOM 684 C CA . GLY A 1 90 ? -1.353 8.650 9.027 1.00 94.81 90 GLY A CA 1
ATOM 685 C C . GLY A 1 90 ? -0.237 9.062 8.061 1.00 94.81 90 GLY A C 1
ATOM 686 O O . GLY A 1 90 ? -0.438 9.701 7.026 1.00 94.81 90 GLY A O 1
ATOM 687 N N . MET A 1 91 ? 0.992 8.651 8.386 1.00 95.25 91 MET A N 1
ATOM 688 C CA . MET A 1 91 ? 2.158 8.960 7.556 1.00 95.25 91 MET A CA 1
ATOM 689 C C . MET A 1 91 ? 2.226 8.054 6.324 1.00 95.25 91 MET A C 1
ATOM 691 O O . MET A 1 91 ? 2.144 6.831 6.418 1.00 95.25 91 MET A O 1
ATOM 695 N N . SER A 1 92 ? 2.448 8.668 5.167 1.00 95.12 92 SER A N 1
ATOM 696 C CA . SER A 1 92 ? 2.675 7.985 3.895 1.00 95.12 92 SER A CA 1
ATOM 697 C C . SER A 1 92 ? 4.114 8.172 3.430 1.00 95.12 92 SER A C 1
ATOM 699 O O . SER A 1 92 ? 4.603 9.301 3.379 1.00 95.12 92 SER A O 1
ATOM 701 N N . VAL A 1 93 ? 4.778 7.081 3.056 1.00 96.06 93 VAL A N 1
ATOM 702 C CA . VAL A 1 93 ? 6.171 7.076 2.589 1.00 96.06 93 VAL A CA 1
ATOM 703 C C . VAL A 1 93 ? 6.257 6.349 1.251 1.00 96.06 93 VAL A C 1
ATOM 705 O O . VAL A 1 93 ? 5.610 5.326 1.061 1.00 96.06 93 VAL A O 1
ATOM 708 N N . ILE A 1 94 ? 7.046 6.873 0.314 1.00 94.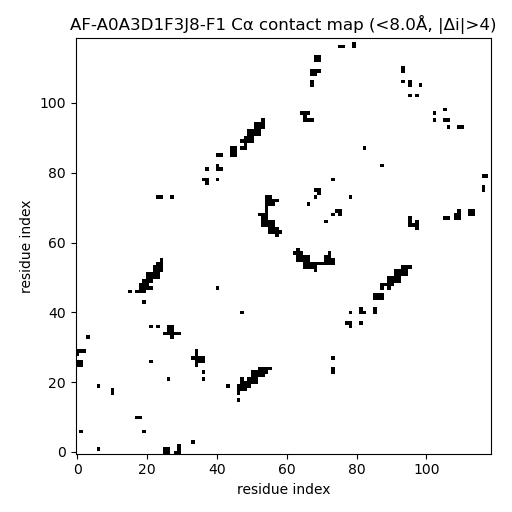81 94 ILE A N 1
ATOM 709 C CA . ILE A 1 94 ? 7.426 6.140 -0.900 1.00 94.81 94 ILE A CA 1
ATOM 710 C C . ILE A 1 94 ? 8.660 5.303 -0.565 1.00 94.81 94 ILE A C 1
ATOM 712 O O . ILE A 1 94 ? 9.674 5.860 -0.146 1.00 94.81 94 ILE A O 1
ATOM 716 N N . GLU A 1 95 ? 8.584 3.994 -0.786 1.00 92.19 95 GLU A N 1
ATOM 717 C CA . GLU A 1 95 ? 9.701 3.061 -0.636 1.00 92.19 95 GLU A CA 1
ATOM 718 C C . GLU A 1 95 ? 10.059 2.482 -2.012 1.00 92.19 95 GLU A C 1
ATOM 720 O O . GLU A 1 95 ? 9.199 1.980 -2.735 1.00 92.19 95 GLU A O 1
ATOM 725 N N . TYR A 1 96 ? 11.331 2.580 -2.405 1.00 89.25 96 TYR A N 1
ATOM 726 C CA . TYR A 1 96 ? 11.825 2.062 -3.682 1.00 89.25 96 TYR A CA 1
ATOM 727 C C . TYR A 1 96 ? 13.255 1.545 -3.522 1.00 89.25 96 TYR A C 1
ATOM 729 O O . TYR A 1 96 ? 14.146 2.314 -3.165 1.00 89.25 96 TYR A O 1
ATOM 737 N N . GLU A 1 97 ? 13.476 0.260 -3.811 1.00 84.62 97 GLU A N 1
ATOM 738 C CA . GLU A 1 97 ? 14.740 -0.433 -3.507 1.00 84.62 97 GLU A CA 1
ATOM 739 C C . GLU A 1 97 ? 15.452 -1.005 -4.751 1.00 84.62 97 GLU A C 1
ATOM 741 O O . GLU A 1 97 ? 16.444 -1.719 -4.626 1.00 84.62 97 GLU A O 1
ATOM 746 N N . ALA A 1 98 ? 14.979 -0.695 -5.967 1.00 81.12 98 ALA A N 1
ATOM 747 C CA . ALA A 1 98 ? 15.484 -1.328 -7.194 1.00 81.12 98 ALA A CA 1
ATOM 748 C C . ALA A 1 98 ? 16.750 -0.685 -7.794 1.00 81.12 98 ALA A C 1
ATOM 750 O O . ALA A 1 98 ? 17.541 -1.378 -8.429 1.00 81.12 98 ALA A O 1
ATOM 751 N N . ASP A 1 99 ? 16.916 0.636 -7.669 1.00 82.31 99 ASP A N 1
ATOM 752 C CA . ASP A 1 99 ? 17.988 1.393 -8.336 1.00 82.31 99 ASP A CA 1
ATOM 753 C C . ASP A 1 99 ? 18.827 2.146 -7.305 1.00 82.31 99 ASP A C 1
ATOM 755 O O . ASP A 1 99 ? 18.520 3.277 -6.932 1.00 82.31 99 ASP A O 1
ATOM 759 N N . VAL A 1 100 ? 19.863 1.478 -6.802 1.00 79.06 100 VAL A N 1
ATOM 760 C CA . VAL A 1 100 ? 20.733 2.015 -5.746 1.00 79.06 100 VAL A CA 1
ATOM 761 C C . VAL A 1 100 ? 21.697 3.074 -6.294 1.00 79.06 100 VAL A C 1
ATOM 763 O O . VAL A 1 100 ? 22.101 3.971 -5.556 1.00 79.06 100 VAL A O 1
ATOM 766 N N . GLU A 1 101 ? 22.052 3.004 -7.581 1.00 78.38 101 GLU A N 1
ATOM 767 C CA . GLU A 1 101 ? 23.039 3.905 -8.189 1.00 78.38 101 GLU A CA 1
ATOM 768 C C . GLU A 1 101 ? 22.415 5.210 -8.708 1.00 78.38 101 GLU A C 1
ATOM 770 O O . GLU A 1 101 ? 23.054 6.261 -8.627 1.00 78.38 101 GLU A O 1
ATOM 775 N N . ALA A 1 102 ? 21.161 5.181 -9.180 1.00 77.81 102 ALA A N 1
ATOM 776 C CA . ALA A 1 102 ? 20.430 6.361 -9.652 1.00 77.81 102 ALA A CA 1
ATOM 777 C C . ALA A 1 102 ? 18.983 6.453 -9.099 1.00 77.81 102 ALA A C 1
ATOM 779 O O . ALA A 1 102 ? 18.022 6.632 -9.857 1.00 77.81 102 ALA A O 1
ATOM 780 N N . PRO A 1 103 ? 18.782 6.418 -7.765 1.00 84.06 103 PRO A N 1
ATOM 781 C CA . PRO A 1 103 ? 17.448 6.333 -7.159 1.00 84.06 103 PRO A CA 1
ATOM 782 C C . PRO A 1 103 ? 16.570 7.559 -7.432 1.00 84.06 103 PRO A C 1
ATOM 784 O O . PRO A 1 103 ? 15.344 7.455 -7.427 1.00 84.06 103 PRO A O 1
ATOM 787 N N . VAL A 1 104 ? 17.172 8.730 -7.673 1.00 88.44 104 VAL A N 1
ATOM 788 C CA . VAL A 1 104 ? 16.462 10.016 -7.781 1.00 88.44 104 VAL A CA 1
ATOM 789 C C . VAL A 1 104 ? 15.462 10.029 -8.937 1.00 88.44 104 VAL A C 1
ATOM 791 O O . VAL A 1 104 ? 14.329 10.481 -8.757 1.00 88.44 104 VAL A O 1
ATOM 794 N N . ASP A 1 105 ? 15.833 9.503 -10.104 1.00 90.31 105 ASP A N 1
ATOM 795 C CA . ASP A 1 105 ? 14.947 9.480 -11.274 1.00 90.31 105 ASP A CA 1
ATOM 796 C C . ASP A 1 105 ? 13.752 8.552 -11.047 1.00 90.31 105 ASP A C 1
ATOM 798 O O . ASP A 1 105 ? 12.614 8.876 -11.398 1.00 90.31 105 ASP A O 1
ATOM 802 N N . SER A 1 106 ? 14.003 7.404 -10.421 1.00 91.00 106 SER A N 1
ATOM 803 C CA . SER A 1 106 ? 12.967 6.431 -10.087 1.00 91.00 106 SER A CA 1
ATOM 804 C C . SER A 1 106 ? 12.012 6.979 -9.025 1.00 91.00 106 SER A C 1
ATOM 806 O O . SER A 1 106 ? 10.799 6.997 -9.230 1.00 91.00 106 SER A O 1
ATOM 808 N N . LEU A 1 107 ? 12.540 7.555 -7.944 1.00 92.31 107 LEU A N 1
ATOM 809 C CA . LEU A 1 107 ? 11.737 8.215 -6.912 1.00 92.31 107 LEU A CA 1
ATOM 810 C C . LEU A 1 107 ? 10.919 9.382 -7.480 1.00 92.31 107 LEU A C 1
ATOM 812 O O . LEU A 1 107 ? 9.748 9.538 -7.134 1.00 92.31 107 LEU A O 1
ATOM 816 N N . THR A 1 108 ? 11.486 10.162 -8.406 1.00 93.94 108 THR A N 1
ATOM 817 C CA . THR A 1 108 ? 10.763 11.244 -9.092 1.00 93.94 108 THR A CA 1
ATOM 818 C C . THR A 1 108 ? 9.554 10.703 -9.854 1.00 93.94 108 THR A C 1
ATOM 820 O O . THR A 1 108 ? 8.465 11.274 -9.766 1.00 93.94 108 THR A O 1
ATOM 823 N N . LYS A 1 109 ? 9.703 9.574 -10.556 1.00 94.62 109 LYS A N 1
ATOM 824 C CA . LYS A 1 109 ? 8.588 8.912 -11.251 1.00 94.62 109 LYS A CA 1
ATOM 825 C C . LYS A 1 109 ? 7.542 8.373 -10.271 1.00 94.62 109 LYS A C 1
ATOM 827 O O . LYS A 1 109 ? 6.354 8.533 -10.537 1.00 94.62 109 LYS A O 1
ATOM 832 N N . CYS A 1 110 ? 7.948 7.820 -9.125 1.00 94.44 110 CYS A N 1
ATOM 833 C CA . CYS A 1 110 ? 7.010 7.400 -8.076 1.00 94.44 110 CYS A CA 1
ATOM 834 C C . CYS A 1 110 ? 6.180 8.587 -7.566 1.00 94.44 110 CYS A C 1
ATOM 836 O O . CYS A 1 110 ? 4.953 8.511 -7.528 1.00 94.44 110 CYS A O 1
ATOM 838 N N . VAL A 1 111 ? 6.823 9.719 -7.256 1.00 94.44 111 VAL A N 1
ATOM 839 C CA . VAL A 1 111 ? 6.128 10.949 -6.835 1.00 94.44 111 VAL A CA 1
ATOM 840 C C . VAL A 1 111 ? 5.150 11.423 -7.912 1.00 94.44 111 VAL A C 1
ATOM 842 O O . VAL A 1 111 ? 4.027 11.818 -7.599 1.00 94.44 111 VAL A O 1
ATOM 845 N N . GLN A 1 112 ? 5.544 11.375 -9.188 1.00 95.38 112 GLN A N 1
ATOM 846 C CA . GLN A 1 112 ? 4.663 11.737 -10.300 1.00 95.38 112 GLN A CA 1
ATOM 847 C C . GLN A 1 112 ? 3.449 10.808 -10.417 1.00 95.38 112 GLN A C 1
ATOM 849 O O . GLN A 1 112 ? 2.354 11.306 -10.663 1.00 95.38 112 GLN A O 1
ATOM 854 N N . SER A 1 113 ? 3.610 9.492 -10.244 1.00 94.62 113 SER A N 1
ATOM 855 C CA . SER A 1 113 ? 2.480 8.553 -10.207 1.00 94.62 113 SER A CA 1
ATOM 856 C C . SER A 1 113 ? 1.540 8.854 -9.042 1.00 94.62 113 SER A C 1
ATOM 858 O O . SER A 1 113 ? 0.338 8.984 -9.256 1.00 94.62 113 SER A O 1
ATOM 860 N N . MET A 1 114 ? 2.081 9.056 -7.837 1.00 92.25 114 MET A N 1
ATOM 861 C CA . MET A 1 114 ? 1.295 9.369 -6.637 1.00 92.25 114 MET A CA 1
ATOM 862 C C . MET A 1 114 ? 0.481 10.661 -6.788 1.00 92.25 114 MET A C 1
ATOM 864 O O . MET A 1 114 ? -0.697 10.708 -6.445 1.00 92.25 114 MET A O 1
ATOM 868 N N . ARG A 1 115 ? 1.065 11.708 -7.381 1.00 92.88 115 ARG A N 1
ATOM 869 C CA . ARG A 1 115 ? 0.372 12.987 -7.620 1.00 92.88 115 ARG A CA 1
ATOM 870 C C . ARG A 1 115 ? -0.769 12.913 -8.637 1.00 92.88 115 ARG A C 1
ATOM 872 O O . ARG A 1 115 ? -1.553 13.847 -8.708 1.00 92.88 115 ARG A O 1
ATOM 879 N N . LYS A 1 116 ? -0.851 11.860 -9.458 1.00 93.44 116 LYS A N 1
ATOM 880 C CA . LYS A 1 116 ? -1.962 11.679 -10.413 1.00 93.44 116 LYS A CA 1
ATOM 881 C C . LYS A 1 116 ? -3.210 11.088 -9.763 1.00 93.44 116 LYS A C 1
ATOM 883 O O . LYS A 1 116 ? -4.281 11.181 -10.353 1.00 93.44 116 LYS A O 1
ATOM 888 N N . VAL A 1 117 ? -3.048 10.429 -8.618 1.00 89.12 117 VAL A N 1
ATOM 889 C CA . VAL A 1 117 ? -4.124 9.714 -7.917 1.00 89.12 117 VAL A CA 1
ATOM 890 C C . VAL A 1 117 ? -4.557 10.415 -6.634 1.00 89.12 117 VAL A C 1
ATOM 892 O O . VAL A 1 117 ? -5.701 10.251 -6.234 1.00 89.12 117 VAL A O 1
ATOM 895 N N . GLY A 1 118 ? -3.668 11.193 -6.011 1.00 71.44 118 GLY A N 1
ATOM 896 C CA . GLY A 1 118 ? -4.017 12.063 -4.892 1.00 71.44 118 GLY A CA 1
ATOM 897 C C . GLY A 1 118 ? -4.716 13.330 -5.381 1.00 71.44 118 GLY A C 1
ATOM 898 O O . GLY A 1 118 ? -4.279 13.933 -6.363 1.00 71.44 118 GLY A O 1
ATOM 899 N N . SER A 1 119 ? -5.799 13.707 -4.702 1.00 48.34 119 SER A N 1
ATOM 900 C CA . SER A 1 119 ? -6.485 14.998 -4.856 1.00 48.34 119 SER A CA 1
ATOM 901 C C . SER A 1 119 ? -5.676 16.158 -4.289 1.00 48.34 119 SER A C 1
ATOM 903 O O . SER A 1 119 ? -5.131 15.978 -3.176 1.00 48.34 119 SER A O 1
#